Protein AF-A0A0B4EBY2-F1 (afdb_monomer_lite)

Sequence (92 aa):
MHHAEFWHVSLREFDLITRARIKAKDAEFAARRVLNQELGILTQFAIHNPGKMPDFTKAIGGKKPAERNRAAELAQLRAGLLNMHFQSKKGQ

Structure (mmCIF, N/CA/C/O backbone):
data_AF-A0A0B4EBY2-F1
#
_entry.id   AF-A0A0B4EBY2-F1
#
loop_
_atom_site.group_PDB
_atom_site.id
_atom_site.type_symbol
_atom_site.label_atom_id
_atom_site.label_alt_id
_atom_site.label_comp_id
_atom_site.label_asym_id
_atom_site.label_entity_id
_atom_site.label_seq_id
_atom_site.pdbx_PDB_ins_code
_atom_site.Cartn_x
_atom_site.Cartn_y
_atom_site.Cartn_z
_atom_site.occupancy
_atom_site.B_iso_or_equiv
_atom_site.auth_seq_id
_atom_site.auth_comp_id
_atom_site.auth_asym_id
_atom_site.auth_atom_id
_atom_site.pdbx_PDB_model_num
ATOM 1 N N . MET A 1 1 ? 30.806 -14.551 -3.606 1.00 39.75 1 MET A N 1
ATOM 2 C CA . MET A 1 1 ? 31.072 -13.198 -4.138 1.00 39.75 1 MET A CA 1
ATOM 3 C C . MET A 1 1 ? 30.513 -13.110 -5.560 1.00 39.75 1 MET A C 1
ATOM 5 O O . MET A 1 1 ? 31.170 -13.542 -6.494 1.00 39.75 1 MET A O 1
ATOM 9 N N . HIS A 1 2 ? 29.267 -12.646 -5.71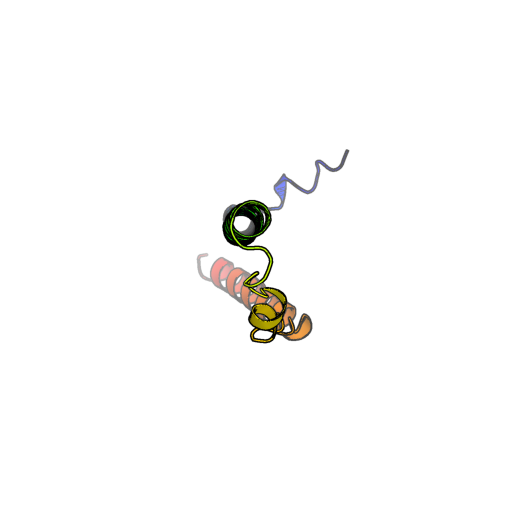8 1.00 47.72 2 HIS A N 1
ATOM 10 C CA . HIS A 1 2 ? 28.539 -12.570 -7.000 1.00 47.72 2 HIS A CA 1
ATOM 11 C C . HIS A 1 2 ? 28.739 -11.181 -7.645 1.00 47.72 2 HIS A C 1
ATOM 13 O O . HIS A 1 2 ? 27.819 -10.375 -7.714 1.00 47.72 2 HIS A O 1
ATOM 19 N N . HIS A 1 3 ? 29.968 -10.853 -8.055 1.00 46.12 3 HIS A N 1
ATOM 20 C CA . HIS A 1 3 ? 30.287 -9.530 -8.630 1.00 46.12 3 HIS A CA 1
ATOM 21 C C . HIS A 1 3 ? 30.301 -9.502 -10.168 1.00 46.12 3 HIS A C 1
ATOM 23 O O . HIS A 1 3 ? 30.423 -8.428 -10.748 1.00 46.12 3 HIS A O 1
ATOM 29 N N . ALA A 1 4 ? 30.143 -10.651 -10.836 1.00 50.97 4 ALA A N 1
ATOM 30 C CA . ALA A 1 4 ? 30.170 -10.731 -12.299 1.00 50.97 4 ALA A CA 1
ATOM 31 C C . ALA A 1 4 ? 28.897 -10.175 -12.973 1.00 50.97 4 ALA A C 1
ATOM 33 O O . ALA A 1 4 ? 28.966 -9.676 -14.088 1.00 50.97 4 ALA A O 1
ATOM 34 N N . GLU A 1 5 ? 27.742 -10.200 -12.298 1.00 55.16 5 GLU A N 1
ATOM 35 C CA . GLU A 1 5 ? 26.463 -9.772 -12.894 1.00 55.16 5 GLU A CA 1
ATOM 36 C C . GLU A 1 5 ? 26.257 -8.249 -12.899 1.00 55.16 5 GLU A C 1
ATOM 38 O O . GLU A 1 5 ? 25.460 -7.735 -13.681 1.00 55.16 5 GLU A O 1
ATOM 43 N N . PHE A 1 6 ? 26.986 -7.507 -12.056 1.00 49.00 6 PHE A N 1
ATOM 44 C CA . PHE A 1 6 ? 26.798 -6.061 -11.895 1.00 49.00 6 PHE A CA 1
ATOM 45 C C . PHE A 1 6 ? 27.079 -5.275 -13.188 1.00 49.00 6 PHE A C 1
ATOM 47 O O . PHE A 1 6 ? 26.426 -4.270 -13.452 1.00 49.00 6 PHE A O 1
ATOM 54 N N . TRP A 1 7 ? 28.001 -5.762 -14.024 1.00 54.34 7 TRP A N 1
ATOM 55 C CA . TRP A 1 7 ? 28.417 -5.095 -15.263 1.00 54.34 7 TRP A CA 1
ATOM 56 C C . TRP A 1 7 ? 27.531 -5.395 -16.481 1.00 54.34 7 TRP A C 1
ATOM 58 O O . TRP A 1 7 ? 27.745 -4.812 -17.541 1.00 54.34 7 TRP A O 1
ATOM 68 N N . HIS A 1 8 ? 26.538 -6.280 -16.355 1.00 58.88 8 HIS A N 1
ATOM 69 C CA . HIS A 1 8 ? 25.649 -6.655 -17.463 1.00 58.88 8 HIS A CA 1
ATOM 70 C C . HIS A 1 8 ? 24.293 -5.947 -17.448 1.00 58.88 8 HIS A C 1
ATOM 72 O O . HIS A 1 8 ? 23.474 -6.182 -18.331 1.00 58.88 8 HIS A O 1
ATOM 78 N N . VAL A 1 9 ? 24.058 -5.062 -16.480 1.00 64.25 9 VAL A N 1
ATOM 79 C CA . VAL A 1 9 ? 22.829 -4.274 -16.410 1.00 64.25 9 VAL A CA 1
ATOM 80 C C . VAL A 1 9 ? 23.030 -2.995 -17.216 1.00 64.25 9 VAL A C 1
ATOM 82 O O . VAL A 1 9 ? 23.834 -2.135 -16.855 1.00 64.25 9 VAL A O 1
ATOM 85 N N . SER A 1 10 ? 22.295 -2.845 -18.315 1.00 75.69 10 SER A N 1
ATOM 86 C CA . SER A 1 10 ? 22.272 -1.583 -19.056 1.00 75.69 10 SER A CA 1
ATOM 87 C C . SER A 1 10 ? 21.733 -0.450 -18.171 1.00 75.69 10 SER A C 1
ATOM 89 O O . SER A 1 10 ? 20.914 -0.677 -17.279 1.00 75.69 10 SER A O 1
ATOM 91 N N . LEU A 1 11 ? 22.120 0.804 -18.441 1.00 79.75 11 LEU A N 1
ATOM 92 C CA . LEU A 1 11 ? 21.611 1.971 -17.694 1.00 79.75 11 LEU A CA 1
ATOM 93 C C . LEU A 1 11 ? 20.072 2.006 -17.630 1.00 79.75 11 LEU A C 1
ATOM 95 O O . LEU A 1 11 ? 19.493 2.420 -16.627 1.00 79.75 11 LEU A O 1
ATOM 99 N N . ARG A 1 12 ? 19.405 1.515 -18.682 1.00 73.81 12 ARG A N 1
ATOM 100 C CA . ARG A 1 12 ? 17.945 1.400 -18.754 1.00 73.81 12 ARG A CA 1
ATOM 101 C C . ARG A 1 12 ? 17.388 0.339 -17.804 1.00 73.81 12 ARG A C 1
ATOM 103 O O . ARG A 1 12 ? 16.369 0.578 -17.162 1.00 73.81 12 ARG A O 1
ATOM 110 N N . GLU A 1 13 ? 18.020 -0.827 -17.716 1.00 76.44 13 GLU A N 1
ATOM 111 C CA . GLU A 1 13 ? 17.609 -1.881 -16.780 1.00 76.44 13 GLU A CA 1
ATOM 112 C C . GLU A 1 13 ? 17.873 -1.466 -15.333 1.00 76.44 13 GLU A C 1
ATOM 114 O O . GLU A 1 13 ? 17.037 -1.708 -14.463 1.00 76.44 13 GLU A O 1
ATOM 119 N N . PHE A 1 14 ? 18.980 -0.765 -15.084 1.00 82.56 14 PHE A N 1
ATOM 120 C CA . PHE A 1 14 ? 19.284 -0.204 -13.773 1.00 82.56 14 PHE A CA 1
ATOM 121 C C . PHE A 1 14 ? 18.224 0.822 -13.346 1.00 82.56 14 PHE A C 1
ATOM 123 O O . PHE A 1 14 ? 17.704 0.741 -12.229 1.00 82.56 14 PHE A O 1
ATOM 130 N N . ASP A 1 15 ? 17.842 1.741 -14.239 1.00 83.00 15 ASP A N 1
ATOM 131 C CA . ASP A 1 15 ? 16.757 2.701 -14.000 1.00 83.00 15 ASP A CA 1
ATOM 132 C C . ASP A 1 15 ? 15.421 1.984 -13.739 1.00 83.00 15 ASP A C 1
ATOM 134 O O . ASP A 1 15 ? 14.724 2.294 -12.770 1.00 83.00 15 ASP A O 1
ATOM 138 N N . LEU A 1 16 ? 15.093 0.955 -14.528 1.00 83.38 16 LEU A N 1
ATOM 139 C CA . LEU A 1 16 ? 13.870 0.171 -14.350 1.00 83.38 16 LEU A CA 1
ATOM 140 C C . LEU A 1 16 ? 13.820 -0.518 -12.977 1.00 83.38 16 LEU A C 1
ATOM 142 O O . LEU A 1 16 ? 12.817 -0.403 -12.267 1.00 83.38 16 LEU A O 1
ATOM 146 N N . ILE A 1 17 ? 14.896 -1.209 -12.587 1.00 81.81 17 ILE A N 1
ATOM 147 C CA . ILE A 1 17 ? 15.002 -1.899 -11.293 1.00 81.81 17 ILE A CA 1
ATOM 148 C C . ILE A 1 17 ? 14.879 -0.889 -10.151 1.00 81.81 17 ILE A C 1
ATOM 150 O O . ILE A 1 17 ? 14.145 -1.119 -9.186 1.00 81.81 17 ILE A O 1
ATOM 154 N N . THR A 1 18 ? 15.569 0.244 -10.263 1.00 87.69 18 THR A N 1
ATOM 155 C CA . THR A 1 18 ? 15.595 1.265 -9.213 1.00 87.69 18 THR A CA 1
ATOM 156 C C . THR A 1 18 ? 14.224 1.912 -9.041 1.00 87.69 18 THR A C 1
ATOM 158 O O . THR A 1 18 ? 13.715 1.978 -7.922 1.00 87.69 18 THR A O 1
ATOM 161 N N . ARG A 1 19 ? 13.551 2.286 -10.136 1.00 84.12 19 ARG A N 1
ATOM 162 C CA . ARG A 1 19 ? 12.179 2.817 -10.087 1.00 84.12 19 ARG A CA 1
ATOM 163 C C . ARG A 1 19 ? 11.186 1.811 -9.523 1.00 84.12 19 ARG A C 1
ATOM 165 O O . ARG A 1 19 ? 10.309 2.195 -8.752 1.00 84.12 19 ARG A O 1
ATOM 172 N N . ALA A 1 20 ? 11.304 0.535 -9.889 1.00 82.00 20 ALA A N 1
ATOM 173 C CA . ALA A 1 20 ? 10.446 -0.512 -9.342 1.00 82.00 20 ALA A CA 1
ATOM 174 C C . ALA A 1 20 ? 10.631 -0.654 -7.822 1.00 82.00 20 ALA A C 1
ATOM 176 O O . ALA A 1 20 ? 9.645 -0.763 -7.093 1.00 82.00 20 ALA A O 1
ATOM 177 N N . ARG A 1 21 ? 11.877 -0.585 -7.333 1.00 86.75 21 ARG A N 1
ATOM 178 C CA . ARG A 1 21 ? 12.187 -0.608 -5.895 1.00 86.75 21 ARG A CA 1
ATOM 179 C C . ARG A 1 21 ? 11.623 0.603 -5.156 1.00 86.75 21 ARG A C 1
ATOM 181 O O . ARG A 1 21 ? 11.025 0.416 -4.101 1.00 86.75 21 ARG A O 1
ATOM 188 N N . ILE A 1 22 ? 11.770 1.807 -5.714 1.00 89.06 22 ILE A N 1
ATOM 189 C CA . ILE A 1 22 ? 11.203 3.037 -5.137 1.00 89.06 22 ILE A CA 1
ATOM 190 C C . ILE A 1 22 ? 9.683 2.901 -5.021 1.00 89.06 22 ILE A C 1
ATOM 192 O O . ILE A 1 22 ? 9.147 2.998 -3.924 1.00 89.06 22 ILE A O 1
ATOM 196 N N . LYS A 1 23 ? 8.998 2.533 -6.111 1.00 89.31 23 LYS A N 1
ATOM 197 C CA . LYS A 1 23 ? 7.539 2.336 -6.103 1.00 89.31 23 LYS A CA 1
ATOM 198 C C . LYS A 1 23 ? 7.082 1.289 -5.087 1.00 89.31 23 LYS A C 1
ATOM 200 O O . LYS A 1 23 ? 6.061 1.476 -4.430 1.00 89.31 23 LYS A O 1
ATOM 205 N N . ALA A 1 24 ? 7.819 0.186 -4.956 1.00 85.06 24 ALA A N 1
ATOM 206 C CA . ALA A 1 24 ? 7.512 -0.841 -3.965 1.00 85.06 24 ALA A CA 1
ATOM 207 C C . ALA A 1 24 ? 7.639 -0.299 -2.531 1.00 85.06 24 ALA A C 1
ATOM 209 O O . ALA A 1 24 ? 6.799 -0.603 -1.684 1.00 85.06 24 ALA A O 1
ATOM 210 N N . LYS A 1 25 ? 8.652 0.533 -2.266 1.00 92.50 25 LYS A N 1
ATOM 211 C CA . LYS A 1 25 ? 8.836 1.178 -0.962 1.00 92.50 25 LYS A CA 1
ATOM 212 C C . LYS A 1 25 ? 7.794 2.252 -0.676 1.00 92.50 25 LYS A C 1
ATOM 214 O O . LYS A 1 25 ? 7.276 2.286 0.436 1.00 92.50 25 LYS A O 1
ATOM 219 N N . ASP A 1 26 ? 7.414 3.050 -1.664 1.00 93.12 26 ASP A N 1
ATOM 220 C CA . ASP A 1 26 ? 6.338 4.033 -1.517 1.00 93.12 26 ASP A CA 1
ATOM 221 C C . ASP A 1 26 ? 5.007 3.356 -1.161 1.00 93.12 26 ASP A C 1
ATOM 223 O O . ASP A 1 26 ? 4.287 3.817 -0.274 1.00 93.12 26 ASP A O 1
ATOM 227 N N . ALA A 1 27 ? 4.704 2.216 -1.793 1.00 88.44 27 ALA A N 1
ATOM 228 C CA . ALA A 1 27 ? 3.526 1.416 -1.464 1.00 88.44 27 ALA A CA 1
ATOM 229 C C . ALA A 1 27 ? 3.578 0.866 -0.026 1.00 88.44 27 ALA A C 1
ATOM 231 O O . ALA A 1 27 ? 2.571 0.895 0.683 1.00 88.44 27 ALA A O 1
ATOM 232 N N . GLU A 1 28 ? 4.752 0.416 0.430 1.00 87.38 28 GLU A N 1
ATOM 233 C CA . GLU A 1 28 ? 4.961 -0.025 1.814 1.00 87.38 28 GLU A CA 1
ATOM 234 C C . GLU A 1 28 ? 4.716 1.121 2.813 1.00 87.38 28 GLU A C 1
ATOM 236 O O . GLU A 1 28 ? 4.006 0.942 3.805 1.00 87.38 28 GLU A O 1
ATOM 241 N N . PHE A 1 29 ? 5.250 2.316 2.547 1.00 91.56 29 PHE A N 1
ATOM 242 C CA . PHE A 1 29 ? 5.039 3.485 3.403 1.00 91.56 29 PHE A CA 1
ATOM 243 C C . PHE A 1 29 ? 3.583 3.946 3.427 1.00 91.56 29 PHE A C 1
ATOM 245 O O . PHE A 1 29 ? 3.075 4.300 4.493 1.00 91.56 29 PHE A O 1
ATOM 252 N N . ALA A 1 30 ? 2.895 3.916 2.285 1.00 88.81 30 ALA A N 1
ATOM 253 C CA . ALA A 1 30 ? 1.475 4.235 2.216 1.00 88.81 30 ALA A CA 1
ATOM 254 C C . ALA A 1 30 ? 0.642 3.275 3.082 1.00 88.81 30 ALA A C 1
ATOM 256 O O . ALA A 1 30 ? -0.181 3.731 3.875 1.00 88.81 30 ALA A O 1
ATOM 257 N N . ALA A 1 31 ? 0.911 1.967 3.006 1.00 83.56 31 ALA A N 1
ATOM 258 C CA . ALA A 1 31 ? 0.238 0.970 3.839 1.00 83.56 31 ALA A CA 1
ATOM 259 C C . ALA A 1 31 ? 0.512 1.188 5.338 1.00 83.56 31 ALA A C 1
ATOM 261 O O . ALA A 1 31 ? -0.417 1.199 6.144 1.00 83.56 31 ALA A O 1
ATOM 262 N N . ARG A 1 32 ? 1.773 1.448 5.715 1.00 88.75 32 ARG A N 1
ATOM 263 C CA . ARG A 1 32 ? 2.144 1.767 7.106 1.00 88.75 32 ARG A CA 1
ATOM 264 C C . ARG A 1 32 ? 1.448 3.026 7.622 1.00 88.75 32 ARG A C 1
ATOM 266 O O . ARG A 1 32 ? 1.051 3.068 8.781 1.00 88.75 32 ARG A O 1
ATOM 273 N N . ARG A 1 33 ? 1.290 4.055 6.782 1.00 91.62 33 ARG A N 1
ATOM 274 C CA . ARG A 1 33 ? 0.596 5.293 7.164 1.00 91.62 33 ARG A CA 1
ATOM 275 C C . ARG A 1 33 ? -0.865 5.026 7.513 1.00 91.62 33 ARG A C 1
ATOM 277 O O . ARG A 1 33 ? -1.313 5.517 8.543 1.00 91.62 33 ARG A O 1
ATOM 284 N N . VAL A 1 34 ? -1.575 4.265 6.681 1.00 89.06 34 VAL A N 1
ATOM 285 C CA . VAL A 1 34 ? -2.978 3.900 6.937 1.00 89.06 34 VAL A CA 1
ATOM 286 C C . VAL A 1 34 ? -3.086 3.109 8.238 1.00 89.06 34 VAL A C 1
ATOM 288 O O . VAL A 1 34 ? -3.849 3.497 9.116 1.00 89.06 34 VAL A O 1
ATOM 291 N N . LEU A 1 35 ? -2.233 2.097 8.426 1.00 88.81 35 LEU A N 1
ATOM 292 C CA . LEU A 1 35 ? -2.209 1.301 9.656 1.00 88.81 35 LEU A CA 1
ATOM 293 C C . LEU A 1 35 ? -1.982 2.165 10.906 1.00 88.81 35 LEU A C 1
ATOM 295 O O . LEU A 1 35 ? -2.664 2.000 11.912 1.00 88.81 35 LEU A O 1
ATOM 299 N N . ASN A 1 36 ? -1.046 3.114 10.847 1.00 92.38 36 ASN A N 1
ATOM 300 C CA . ASN A 1 36 ? -0.773 4.010 11.971 1.00 92.38 36 ASN A CA 1
ATOM 301 C C . ASN A 1 36 ? -1.944 4.959 12.262 1.00 92.38 36 ASN A C 1
ATOM 303 O O . ASN A 1 36 ? -2.199 5.272 13.424 1.00 92.38 36 ASN A O 1
ATOM 307 N N . GLN A 1 37 ? -2.657 5.421 11.231 1.00 90.50 37 GLN A N 1
ATOM 308 C CA . GLN A 1 37 ? -3.862 6.238 11.405 1.00 90.50 37 GLN A CA 1
ATOM 309 C C . GLN A 1 37 ? -4.975 5.434 12.081 1.00 90.50 37 GLN A C 1
ATOM 311 O O . GLN A 1 37 ? -5.551 5.897 13.063 1.00 90.50 37 GLN A O 1
ATOM 316 N N . GLU A 1 38 ? -5.231 4.218 11.600 1.00 90.25 38 GLU A N 1
ATOM 317 C CA . GLU A 1 38 ? -6.214 3.305 12.187 1.00 90.25 38 GLU A CA 1
ATOM 318 C C . GLU A 1 38 ? -5.865 2.978 13.643 1.00 90.25 38 GLU A C 1
ATOM 320 O O . GLU A 1 38 ? -6.725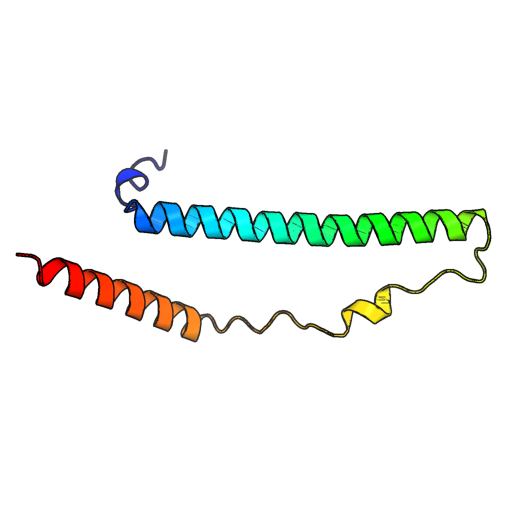 3.070 14.516 1.00 90.25 38 GLU A O 1
ATOM 325 N N . LEU A 1 39 ? -4.592 2.697 13.940 1.00 90.38 39 LEU A N 1
ATOM 326 C CA . LEU A 1 39 ? -4.122 2.442 15.303 1.00 90.38 39 LEU A CA 1
ATOM 327 C C . LEU A 1 39 ? -4.335 3.650 16.227 1.00 90.38 39 LEU A C 1
ATOM 329 O O . LEU A 1 39 ? -4.747 3.485 17.376 1.00 90.38 39 LEU A O 1
ATOM 333 N N . GLY A 1 40 ? -4.077 4.864 15.734 1.00 91.25 40 GLY A N 1
ATOM 334 C CA . GLY A 1 40 ? -4.336 6.096 16.478 1.00 91.25 40 GLY A CA 1
ATOM 335 C C . GLY A 1 40 ? -5.813 6.246 16.846 1.00 91.25 40 GLY A C 1
ATOM 336 O O . GLY A 1 40 ? -6.137 6.521 18.002 1.00 91.25 40 GLY A O 1
ATOM 337 N N . ILE A 1 41 ? -6.708 5.976 15.891 1.00 90.25 41 ILE A N 1
ATOM 338 C CA . ILE A 1 41 ? -8.157 5.983 16.124 1.00 90.25 41 ILE A CA 1
ATOM 339 C C . ILE A 1 41 ? -8.533 4.904 17.145 1.00 90.25 41 ILE A C 1
ATOM 341 O O . ILE A 1 41 ? -9.218 5.200 18.121 1.00 90.25 41 ILE A O 1
ATOM 345 N N . LEU A 1 42 ? -8.049 3.669 16.983 1.00 90.19 42 LEU A N 1
ATOM 346 C CA . LEU A 1 42 ? -8.331 2.584 17.929 1.00 90.19 42 LEU A CA 1
ATOM 347 C C . LEU A 1 42 ? -7.884 2.934 19.350 1.00 90.19 42 LEU A C 1
ATOM 349 O O . LEU A 1 42 ? -8.631 2.707 20.296 1.00 90.19 42 LEU A O 1
ATOM 353 N N . THR A 1 43 ? -6.709 3.546 19.502 1.00 91.06 43 THR A N 1
ATOM 354 C CA . THR A 1 43 ? -6.175 3.955 20.809 1.00 91.06 43 THR A CA 1
ATOM 355 C C . THR A 1 43 ? -7.053 5.029 21.451 1.00 91.06 43 THR A C 1
ATOM 357 O O . THR A 1 43 ? -7.389 4.940 22.631 1.00 91.06 43 THR A O 1
ATOM 360 N N . GLN A 1 44 ? -7.489 6.018 20.667 1.00 91.75 44 GLN A N 1
ATOM 361 C CA . GLN A 1 44 ? -8.391 7.066 21.136 1.00 91.75 44 GLN A CA 1
ATOM 362 C C . GLN A 1 44 ? -9.734 6.489 21.614 1.00 91.75 44 GLN A C 1
ATOM 364 O O . GLN A 1 44 ? -10.220 6.848 22.688 1.00 91.75 44 GLN A O 1
ATOM 369 N N . PHE A 1 45 ? -10.334 5.577 20.844 1.00 92.56 45 PHE A N 1
ATOM 370 C CA . PHE A 1 45 ? -11.605 4.951 21.215 1.00 92.56 45 PHE A CA 1
ATOM 371 C C . PHE A 1 45 ? -11.457 3.984 22.392 1.00 92.56 45 PHE A C 1
ATOM 373 O O . PHE A 1 45 ? -12.333 3.966 23.251 1.00 92.56 45 PHE A O 1
ATOM 380 N N . ALA A 1 46 ? -10.349 3.249 22.494 1.00 88.81 46 ALA A N 1
ATOM 381 C CA . ALA A 1 46 ? -10.097 2.351 23.618 1.00 88.81 46 ALA A CA 1
ATOM 382 C C . ALA A 1 46 ? -10.090 3.092 24.965 1.00 88.81 46 ALA A C 1
ATOM 384 O O . ALA A 1 46 ? -10.602 2.569 25.951 1.00 88.81 46 ALA A O 1
ATOM 385 N N . ILE A 1 47 ? -9.555 4.319 24.998 1.00 90.69 47 ILE A N 1
ATOM 386 C CA . ILE A 1 47 ? -9.476 5.128 26.221 1.00 90.69 47 ILE A CA 1
ATOM 387 C C . ILE A 1 47 ? -10.795 5.859 26.497 1.00 90.69 47 ILE A C 1
ATOM 389 O O . ILE A 1 47 ? -11.252 5.895 27.638 1.00 90.69 47 ILE A O 1
ATOM 393 N N . HIS A 1 48 ? -11.407 6.463 25.476 1.00 91.31 48 HIS A N 1
ATOM 394 C CA . HIS A 1 48 ? -12.509 7.406 25.690 1.00 91.31 48 HIS A CA 1
ATOM 395 C C . HIS A 1 48 ? -13.904 6.828 25.435 1.00 91.31 48 HIS A C 1
ATOM 397 O O . HIS A 1 48 ? -14.874 7.324 26.005 1.00 91.31 48 HIS A O 1
ATOM 403 N N . ASN A 1 49 ? -14.047 5.829 24.559 1.00 90.25 49 ASN A N 1
ATOM 404 C CA . ASN A 1 49 ? -15.352 5.270 24.202 1.00 90.25 49 ASN A CA 1
ATOM 405 C C . ASN A 1 49 ? -15.249 3.865 23.575 1.00 90.25 49 ASN A C 1
ATOM 407 O O . ASN A 1 49 ? -15.475 3.703 22.368 1.00 90.25 49 ASN A O 1
ATOM 411 N N . PRO A 1 50 ? -14.944 2.830 24.376 1.00 87.31 50 PRO A N 1
ATOM 412 C CA . PRO A 1 50 ? -14.716 1.485 23.850 1.00 87.31 50 PRO A CA 1
ATOM 413 C C . PRO A 1 50 ? -15.973 0.874 23.210 1.00 87.31 50 PRO A C 1
ATOM 415 O O . PRO A 1 50 ? -15.867 0.065 22.293 1.00 87.31 50 PRO A O 1
ATOM 418 N N . GLY A 1 51 ? -17.173 1.297 23.623 1.00 87.31 51 GLY A N 1
ATOM 419 C CA . GLY A 1 51 ? -18.438 0.800 23.069 1.00 87.31 51 GLY A CA 1
ATOM 420 C C . GLY A 1 51 ? -18.719 1.229 21.624 1.00 87.31 51 GLY A C 1
ATOM 421 O O . GLY A 1 51 ? -19.603 0.664 20.986 1.00 87.31 51 GLY A O 1
ATOM 422 N N . LYS A 1 52 ? -17.982 2.216 21.094 1.00 89.12 52 LYS A N 1
ATOM 423 C CA . LYS A 1 52 ? -18.128 2.718 19.716 1.00 89.12 52 LYS A CA 1
ATOM 424 C C . LYS A 1 52 ? -16.896 2.448 18.848 1.00 89.12 52 LYS A C 1
ATOM 426 O O . LYS A 1 52 ? -16.655 3.188 17.897 1.00 89.12 52 LYS A O 1
ATOM 431 N N . MET A 1 53 ? -16.097 1.434 19.183 1.00 86.69 53 MET A N 1
ATOM 432 C CA . MET A 1 53 ? -14.848 1.165 18.474 1.00 86.69 53 MET A CA 1
ATOM 433 C C . MET A 1 53 ? -15.105 0.829 16.988 1.00 86.69 53 MET A C 1
ATOM 435 O O . MET A 1 53 ? -15.902 -0.066 16.697 1.00 86.69 53 MET A O 1
ATOM 439 N N . PRO A 1 54 ? -14.469 1.543 16.040 1.00 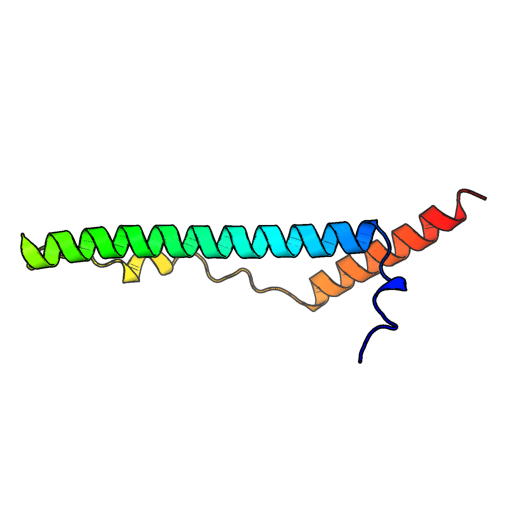85.31 54 PRO A N 1
ATOM 440 C CA . PRO A 1 54 ? -14.644 1.283 14.615 1.00 85.31 54 PRO A CA 1
ATOM 441 C C . PRO A 1 54 ? -14.005 -0.048 14.192 1.00 85.31 54 PRO A C 1
ATOM 443 O O . PRO A 1 54 ? -12.934 -0.424 14.665 1.00 85.31 54 PRO A O 1
ATOM 446 N N . ASP A 1 55 ? -14.663 -0.745 13.263 1.00 83.25 55 ASP A N 1
ATOM 447 C CA . ASP A 1 55 ? -14.208 -2.015 12.692 1.00 83.25 55 ASP A CA 1
ATOM 448 C C . ASP A 1 55 ? -13.548 -1.787 11.321 1.00 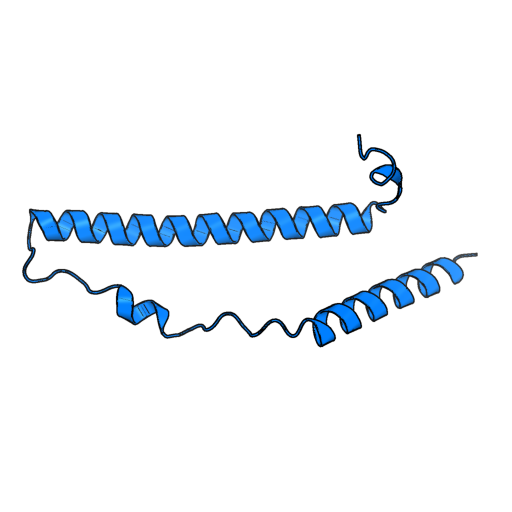83.25 55 ASP A C 1
ATOM 450 O O . ASP A 1 55 ? -14.224 -1.643 10.298 1.00 83.25 55 ASP A O 1
ATOM 454 N N . PHE A 1 56 ? -12.214 -1.755 11.301 1.00 78.31 56 PHE A N 1
ATOM 455 C CA . PHE A 1 56 ? -11.418 -1.540 10.085 1.00 78.31 56 PHE A CA 1
ATOM 456 C C . PHE A 1 56 ? -11.234 -2.808 9.232 1.00 78.31 56 PHE A C 1
ATOM 458 O O . PHE A 1 56 ? -10.766 -2.731 8.096 1.00 78.31 56 PHE A O 1
ATOM 465 N N . THR A 1 57 ? -11.662 -3.985 9.708 1.00 75.62 57 THR A N 1
ATOM 466 C CA . THR A 1 57 ? -11.473 -5.254 8.977 1.00 75.62 57 THR A CA 1
ATOM 467 C C . THR 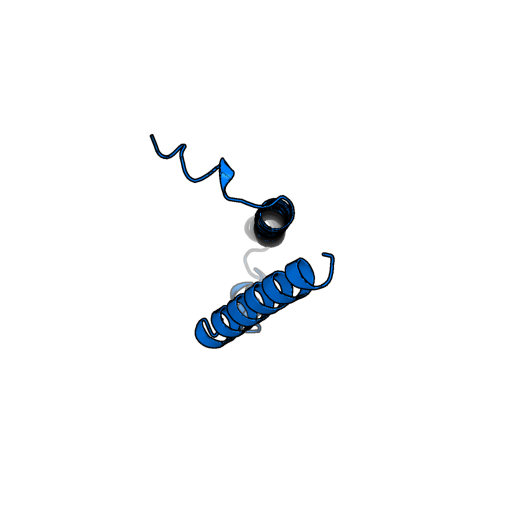A 1 57 ? -12.340 -5.356 7.717 1.00 75.62 57 THR A C 1
ATOM 469 O O . THR A 1 57 ? -11.997 -6.059 6.766 1.00 75.62 57 THR A O 1
ATOM 472 N N . LYS A 1 58 ? -13.439 -4.596 7.662 1.00 65.81 58 LYS A N 1
ATOM 473 C CA . LYS A 1 58 ? -14.401 -4.599 6.548 1.00 65.81 58 LYS A CA 1
ATOM 474 C C . LYS A 1 58 ? -13.958 -3.764 5.345 1.00 65.81 58 LYS A C 1
ATOM 476 O O . LYS A 1 58 ? -14.448 -3.987 4.240 1.00 65.81 58 LYS A O 1
ATOM 481 N N . ALA A 1 59 ? -13.012 -2.839 5.521 1.00 60.59 59 ALA A N 1
ATOM 482 C CA . ALA A 1 59 ? -12.551 -1.953 4.449 1.00 60.59 59 ALA A CA 1
ATOM 483 C C . ALA A 1 59 ? -11.650 -2.661 3.412 1.00 60.59 59 ALA A C 1
ATOM 485 O O . ALA A 1 59 ? -11.517 -2.198 2.279 1.00 60.59 59 ALA A O 1
ATOM 486 N N . ILE A 1 60 ? -11.065 -3.814 3.762 1.00 55.91 60 ILE A N 1
ATOM 487 C CA . ILE A 1 60 ? -10.086 -4.539 2.930 1.00 55.91 60 ILE A CA 1
ATOM 488 C C . ILE A 1 60 ? -10.763 -5.480 1.906 1.00 55.91 60 ILE A C 1
ATOM 490 O O . ILE A 1 60 ? -10.111 -5.999 1.000 1.00 55.91 60 ILE A O 1
ATOM 494 N N . GLY A 1 61 ? -12.091 -5.644 1.951 1.00 50.50 61 GLY A N 1
ATOM 495 C CA . GLY A 1 61 ? -12.833 -6.498 1.009 1.00 50.50 61 GLY A CA 1
ATOM 496 C C . GLY A 1 61 ? -12.795 -6.057 -0.468 1.00 50.50 61 GLY A C 1
ATOM 497 O O . GLY A 1 61 ? -13.235 -6.805 -1.337 1.00 50.50 61 GLY A O 1
ATOM 498 N N . GLY A 1 62 ? -12.279 -4.861 -0.778 1.00 51.72 62 GLY A N 1
ATOM 499 C CA . GLY A 1 62 ? -12.460 -4.221 -2.088 1.00 51.72 62 GLY A CA 1
ATOM 500 C C . GLY A 1 62 ? -11.350 -4.400 -3.127 1.00 51.72 62 GLY A C 1
ATOM 501 O O . GLY A 1 62 ? -11.587 -4.127 -4.301 1.00 51.72 62 GLY A O 1
ATOM 502 N N . LYS A 1 63 ? -10.140 -4.838 -2.765 1.00 53.78 63 LYS A N 1
ATOM 503 C CA . LYS A 1 63 ? -9.064 -5.032 -3.754 1.00 53.78 63 LYS A CA 1
ATOM 504 C C . LYS A 1 63 ? -8.290 -6.300 -3.455 1.00 53.78 63 LYS A C 1
ATOM 506 O O . LYS A 1 63 ? -7.245 -6.267 -2.811 1.00 53.78 63 LYS A O 1
ATOM 511 N N . LYS A 1 64 ? -8.771 -7.419 -4.007 1.00 54.06 64 LYS A N 1
ATOM 512 C CA . LYS A 1 64 ? -7.865 -8.528 -4.321 1.00 54.06 64 LYS A CA 1
ATOM 513 C C . LYS A 1 64 ? -6.687 -7.917 -5.095 1.00 54.06 64 LYS A C 1
ATOM 515 O O . LYS A 1 64 ? -6.951 -7.179 -6.051 1.00 54.06 64 LYS A O 1
ATOM 520 N N . PRO A 1 65 ? -5.423 -8.140 -4.691 1.00 54.06 65 PRO A N 1
ATOM 521 C CA . PRO A 1 65 ? -4.300 -7.750 -5.531 1.00 54.06 65 PRO A CA 1
ATOM 522 C C . PRO A 1 65 ? -4.566 -8.345 -6.912 1.00 54.06 65 PRO A C 1
ATOM 524 O O . PRO A 1 65 ? -4.876 -9.533 -7.001 1.00 54.06 65 PRO A O 1
ATOM 527 N N . ALA A 1 66 ? -4.561 -7.502 -7.952 1.00 58.59 66 ALA A N 1
ATOM 528 C CA . ALA A 1 66 ? -4.798 -7.958 -9.315 1.00 58.59 66 ALA A CA 1
ATOM 529 C C . ALA A 1 66 ? -3.921 -9.187 -9.550 1.00 58.59 66 ALA A C 1
ATOM 531 O O . ALA A 1 66 ? -2.719 -9.145 -9.275 1.00 58.59 66 ALA A O 1
ATOM 532 N N . GLU A 1 67 ? -4.544 -10.293 -9.947 1.00 57.44 67 GLU A N 1
ATOM 533 C CA . GLU A 1 67 ? -3.857 -11.559 -10.136 1.00 57.44 67 GLU A CA 1
ATOM 534 C C . GLU A 1 67 ? -2.759 -11.328 -11.176 1.00 57.44 67 GLU A C 1
ATOM 536 O O . GLU A 1 67 ? -3.027 -11.092 -12.356 1.00 57.44 67 GLU A O 1
ATOM 541 N N . ARG A 1 68 ? -1.506 -11.264 -10.712 1.00 62.81 68 ARG A N 1
ATOM 542 C CA . ARG A 1 68 ? -0.361 -10.980 -11.575 1.00 62.81 68 ARG A CA 1
ATOM 543 C C . ARG A 1 68 ? -0.170 -12.188 -12.467 1.00 62.81 68 ARG A C 1
ATOM 545 O O . ARG A 1 68 ? 0.448 -13.176 -12.065 1.00 62.81 68 ARG A O 1
ATOM 552 N N . ASN A 1 69 ? -0.729 -12.125 -13.671 1.00 72.12 69 ASN A N 1
ATOM 553 C CA . ASN A 1 69 ? -0.544 -13.155 -14.674 1.00 72.12 69 ASN A CA 1
ATOM 554 C C . ASN A 1 69 ? 0.922 -13.124 -15.124 1.00 72.12 69 ASN A C 1
ATOM 556 O O . ASN A 1 69 ? 1.304 -12.388 -16.035 1.00 72.12 69 ASN A O 1
ATOM 560 N N . ARG A 1 70 ? 1.759 -13.924 -14.452 1.00 69.81 70 ARG A N 1
ATOM 561 C CA . ARG A 1 70 ? 3.201 -14.016 -14.717 1.00 69.81 70 ARG A CA 1
ATOM 562 C C . ARG A 1 70 ? 3.499 -14.329 -16.180 1.00 69.81 70 ARG A C 1
ATOM 564 O O . ARG A 1 70 ? 4.518 -13.873 -16.685 1.00 69.81 70 ARG A O 1
ATOM 571 N N . ALA A 1 71 ? 2.626 -15.073 -16.863 1.00 71.69 71 ALA A N 1
ATOM 572 C CA . ALA A 1 71 ? 2.798 -15.376 -18.279 1.00 71.69 71 ALA A CA 1
ATOM 573 C C . ALA A 1 71 ? 2.615 -14.124 -19.152 1.00 71.69 71 ALA A C 1
ATOM 575 O O . ALA A 1 71 ? 3.413 -13.896 -20.060 1.00 71.69 71 ALA A O 1
ATOM 576 N N . ALA A 1 72 ? 1.630 -13.278 -18.837 1.00 70.56 72 ALA A N 1
ATOM 577 C CA . ALA A 1 72 ? 1.420 -12.003 -19.522 1.00 70.56 72 ALA A CA 1
ATOM 578 C C . ALA A 1 72 ? 2.558 -11.005 -19.240 1.00 70.56 72 ALA A C 1
ATOM 580 O O . ALA A 1 72 ? 3.071 -10.391 -20.174 1.00 70.56 72 ALA A O 1
ATOM 581 N N . GLU A 1 73 ? 3.014 -10.899 -17.985 1.00 74.56 73 GLU A N 1
ATOM 582 C CA . GLU A 1 73 ? 4.151 -10.039 -17.615 1.00 74.56 73 GLU A CA 1
ATOM 583 C C . GLU A 1 73 ? 5.457 -10.498 -18.300 1.00 74.56 73 GLU A C 1
ATOM 585 O O . GLU A 1 73 ? 6.205 -9.674 -18.826 1.00 74.56 73 GLU A O 1
ATOM 590 N N . LEU A 1 74 ? 5.712 -11.812 -18.378 1.00 75.75 74 LEU A N 1
ATOM 591 C CA . LEU A 1 74 ? 6.865 -12.373 -19.097 1.00 75.75 74 LEU A CA 1
ATOM 592 C C . LEU A 1 74 ? 6.784 -12.147 -20.608 1.00 75.75 74 LEU A C 1
ATOM 594 O O . LEU A 1 74 ? 7.805 -11.866 -21.236 1.00 75.75 74 LEU A O 1
ATOM 598 N N . ALA A 1 75 ? 5.596 -12.268 -21.201 1.00 73.50 75 ALA A N 1
ATOM 599 C CA . ALA A 1 75 ? 5.393 -11.986 -22.618 1.00 73.50 75 ALA A CA 1
ATOM 600 C C . ALA A 1 75 ? 5.658 -10.505 -22.931 1.00 73.50 75 ALA A C 1
ATOM 602 O O . ALA A 1 75 ? 6.361 -10.200 -23.894 1.00 73.50 75 ALA A O 1
ATOM 603 N N . GLN A 1 76 ? 5.181 -9.593 -22.078 1.00 79.31 76 GLN A N 1
ATOM 604 C CA . GLN A 1 76 ? 5.462 -8.160 -22.189 1.00 79.31 76 GLN A CA 1
ATOM 605 C C . GLN A 1 76 ? 6.952 -7.847 -22.033 1.00 79.31 76 GLN A C 1
ATOM 607 O O . GLN A 1 76 ? 7.502 -7.067 -22.811 1.00 79.31 76 GLN A O 1
ATOM 612 N N . LEU A 1 77 ? 7.624 -8.489 -21.073 1.00 80.00 77 LEU A N 1
ATOM 613 C CA . LEU A 1 77 ? 9.062 -8.337 -20.871 1.00 80.00 77 LEU A CA 1
ATOM 614 C C . LEU A 1 77 ? 9.849 -8.814 -22.098 1.00 80.00 77 LEU A C 1
ATOM 616 O O . LEU A 1 77 ? 10.698 -8.085 -22.605 1.00 80.00 77 LEU A O 1
ATOM 620 N N . ARG A 1 78 ? 9.530 -10.003 -22.623 1.00 78.69 78 ARG A N 1
ATOM 621 C CA . ARG A 1 78 ? 10.157 -10.550 -23.837 1.00 78.69 78 ARG A CA 1
ATOM 622 C C . ARG A 1 78 ? 9.932 -9.649 -25.048 1.00 78.69 78 ARG A C 1
ATOM 624 O O . ARG A 1 78 ? 10.883 -9.374 -25.773 1.00 78.69 78 ARG A O 1
ATOM 631 N N . ALA A 1 79 ? 8.713 -9.151 -25.245 1.00 80.44 79 ALA A N 1
ATOM 632 C CA . ALA A 1 79 ? 8.409 -8.214 -26.324 1.00 80.44 79 ALA A CA 1
ATOM 633 C C . ALA A 1 79 ? 9.215 -6.909 -26.194 1.00 80.44 79 ALA A C 1
ATOM 635 O O . ALA A 1 79 ? 9.756 -6.414 -27.183 1.00 80.44 79 ALA A O 1
ATOM 636 N N . GLY A 1 80 ? 9.362 -6.385 -24.972 1.00 79.81 80 GLY A N 1
ATOM 637 C CA . GLY A 1 80 ? 10.197 -5.217 -24.689 1.00 79.81 80 GLY A CA 1
ATOM 638 C C . GLY A 1 80 ? 11.675 -5.444 -25.018 1.00 79.81 80 GLY A C 1
ATOM 639 O O . GLY A 1 80 ? 12.285 -4.609 -25.685 1.00 79.81 80 GLY A O 1
ATOM 640 N N . LEU A 1 81 ? 12.236 -6.587 -24.610 1.00 78.38 81 LEU A N 1
ATOM 641 C CA . LEU A 1 81 ? 13.625 -6.967 -24.902 1.00 78.38 81 LEU A CA 1
ATOM 642 C C . LEU A 1 81 ? 13.874 -7.122 -26.411 1.00 78.38 81 LEU A C 1
ATOM 644 O O . LEU A 1 81 ? 14.862 -6.601 -26.930 1.00 78.38 81 LEU A O 1
ATOM 648 N N . LEU A 1 82 ? 12.957 -7.773 -27.133 1.00 77.81 82 LEU A N 1
ATOM 649 C CA . LEU A 1 82 ? 13.054 -7.934 -28.587 1.00 77.81 82 LEU A CA 1
ATOM 650 C C . LEU A 1 82 ? 13.018 -6.581 -29.307 1.00 77.81 82 LEU A C 1
ATOM 652 O O . LEU A 1 82 ? 13.867 -6.324 -30.160 1.00 77.81 82 LEU A O 1
ATOM 656 N N . ASN A 1 83 ? 12.104 -5.682 -28.930 1.00 72.56 83 ASN A N 1
ATOM 657 C CA . ASN A 1 83 ? 12.045 -4.341 -29.518 1.00 72.56 83 ASN A CA 1
ATOM 658 C C . ASN A 1 83 ? 13.339 -3.544 -29.299 1.00 72.56 83 ASN A C 1
ATOM 660 O O . ASN A 1 83 ? 13.779 -2.839 -30.207 1.00 72.56 83 ASN A O 1
ATOM 664 N N . MET A 1 84 ? 13.981 -3.680 -28.136 1.00 70.00 84 MET A N 1
ATOM 665 C CA . MET A 1 84 ? 15.273 -3.034 -27.876 1.00 70.00 84 MET A CA 1
ATOM 666 C C . MET A 1 84 ? 16.389 -3.591 -28.764 1.00 70.00 84 MET A C 1
ATOM 668 O O . MET A 1 84 ? 17.175 -2.821 -29.315 1.00 70.00 84 MET A O 1
ATOM 672 N N . HIS A 1 85 ? 16.419 -4.908 -28.969 1.00 67.38 85 HIS A N 1
ATOM 673 C CA . HIS A 1 85 ? 17.383 -5.546 -29.865 1.00 67.38 85 HIS A CA 1
ATOM 674 C C . HIS A 1 85 ? 17.217 -5.076 -31.324 1.00 67.38 85 HIS A C 1
ATOM 676 O O . HIS A 1 85 ? 18.205 -4.817 -32.011 1.00 67.38 85 HIS A O 1
ATOM 682 N N . PHE A 1 86 ? 15.980 -4.892 -31.799 1.00 67.56 86 PHE A N 1
ATOM 683 C CA . PHE A 1 86 ? 15.729 -4.373 -33.149 1.00 67.56 86 PHE A CA 1
ATOM 684 C C . PHE A 1 86 ? 16.037 -2.877 -33.300 1.00 67.56 86 PHE A C 1
ATOM 686 O O . PHE A 1 86 ? 16.516 -2.466 -34.356 1.00 67.56 86 PHE A O 1
ATOM 693 N N . GLN A 1 87 ? 15.811 -2.060 -32.267 1.00 60.00 87 GLN A N 1
ATOM 694 C CA . GLN A 1 87 ? 16.184 -0.639 -32.285 1.00 60.00 87 GLN A CA 1
ATOM 695 C C . GLN A 1 87 ? 17.704 -0.443 -32.282 1.00 60.00 87 GLN A C 1
ATOM 697 O O . GLN A 1 87 ? 18.200 0.426 -32.992 1.00 60.00 87 GLN A O 1
ATOM 702 N N . SER A 1 88 ? 18.451 -1.297 -31.575 1.00 57.50 88 SER A N 1
ATOM 703 C CA . SER A 1 88 ? 19.918 -1.256 -31.564 1.00 57.50 88 SER A CA 1
ATOM 704 C C . SER A 1 88 ? 20.553 -1.566 -32.928 1.00 57.50 88 SER A C 1
ATOM 706 O O . SER A 1 88 ? 21.676 -1.136 -33.169 1.00 57.50 88 SER A O 1
ATOM 708 N N . LYS A 1 89 ? 19.862 -2.298 -33.816 1.00 57.28 89 LYS A N 1
ATOM 709 C CA . LYS A 1 89 ? 20.361 -2.656 -35.158 1.00 57.28 89 LYS A CA 1
ATOM 710 C C . LYS A 1 89 ? 20.028 -1.646 -36.259 1.00 57.28 89 LYS A C 1
ATOM 712 O O . LYS A 1 89 ? 20.593 -1.752 -37.337 1.00 57.28 89 LYS A O 1
ATOM 717 N N . LYS A 1 90 ? 19.121 -0.692 -36.024 1.00 56.69 90 LYS A N 1
ATOM 718 C CA . LYS A 1 90 ? 18.741 0.335 -37.020 1.00 56.69 90 LYS A CA 1
ATOM 719 C C . LYS A 1 90 ? 19.576 1.623 -36.940 1.00 56.69 90 LYS A C 1
ATOM 721 O O . LYS A 1 90 ? 19.275 2.570 -37.656 1.00 56.69 90 LYS A O 1
ATOM 726 N N . GLY A 1 91 ? 20.569 1.672 -36.050 1.00 53.44 91 GLY A N 1
ATOM 727 C CA . GLY 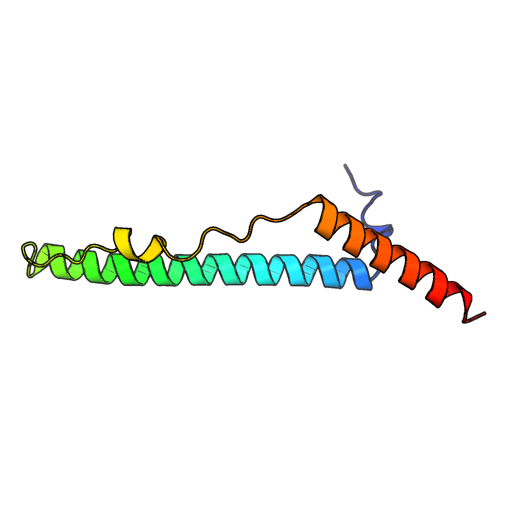A 1 91 ? 21.472 2.814 -35.859 1.00 53.44 91 GLY A CA 1
ATOM 728 C C . GLY A 1 91 ? 22.909 2.587 -36.343 1.00 53.44 91 GLY A C 1
ATOM 729 O O . GLY A 1 91 ? 23.769 3.384 -35.982 1.00 53.44 91 GLY A O 1
ATOM 730 N N . GLN A 1 92 ? 23.169 1.507 -37.092 1.00 41.91 92 GLN A N 1
ATOM 731 C CA . GLN A 1 92 ? 24.411 1.301 -37.850 1.00 41.91 92 GLN A CA 1
ATOM 732 C C . GLN A 1 92 ? 24.140 1.483 -39.338 1.00 41.91 92 GLN A C 1
ATOM 734 O O . GLN A 1 92 ? 23.059 1.027 -39.779 1.00 41.91 92 GLN A O 1
#

pLDDT: mean 75.29, std 14.78, range [39.75, 93.12]

Foldseek 3Di:
DPPPCPVVQDPVNVVVVVVVVVVVVVVVVVVVVVVVVLVVQQVVCVPPPVPPRDDPPVVPVPDDPPPPPVVVVVVVVVVVVVVVVVVVVVPD

Radius of gyration: 22.55 Å; chains: 1; bounding box: 50×23×64 Å

Secondary structure (DSSP, 8-state):
---SSGGG--HHHHHHHHHHHHHHHHHHHHHHHHHHHHHHHHHHHHHH-GGG---GGGGGGG-PPP---HHHHHHHHHHHHHHHHHHHHTT-